Protein AF-X1EDE2-F1 (afdb_monomer)

Sequence (169 aa):
VAESIGWPIGSPFQLEMGFANLALGVLGIVAVSRRDGFREATVIAVAIIGLGATIVHIMDIIQTGNLAPGNTLQNISNLLKPTLLIGFLVASRRAEAKPDSEVRTPEFDQWRGPLGGAAGFATACIATAFGLGFWFGQPGLITLFGILLSFVILIIILLRSPSHRVRWS

Solvent-accessible surface area (backbone atoms only — not comparable to full-atom values): 9121 Å² total; per-residue (Å²): 109,43,68,51,42,74,43,73,78,89,44,70,64,62,55,54,51,50,51,53,50,48,52,52,50,54,40,50,54,55,29,67,81,45,84,86,54,49,42,57,53,38,43,49,53,47,34,52,54,17,51,51,50,36,51,53,36,50,50,43,32,73,76,70,63,53,70,46,61,42,36,49,58,44,36,54,56,28,52,46,53,31,52,51,47,50,52,51,48,53,51,50,52,57,52,58,68,40,95,85,43,52,80,83,37,72,67,46,49,61,60,45,46,63,53,49,54,43,52,46,49,31,51,51,43,28,52,50,23,36,54,51,6,56,76,73,74,39,39,68,65,38,23,49,51,23,46,53,54,32,50,53,51,44,50,53,51,59,75,68,46,78,66,90,70,72,77,88,126

Mean predicted aligned error: 7.08 Å

pLDDT: mean 85.12, std 12.53, range [46.5, 98.31]

Structure (mmCIF, N/CA/C/O backbone):
data_AF-X1EDE2-F1
#
_entry.id   AF-X1EDE2-F1
#
loop_
_atom_site.group_PDB
_atom_site.id
_atom_site.type_symbol
_atom_site.label_atom_id
_atom_site.label_alt_id
_atom_site.label_comp_id
_atom_site.label_asym_id
_atom_site.label_entity_id
_atom_site.label_seq_id
_atom_site.pdbx_PDB_ins_code
_atom_site.Cartn_x
_atom_site.Cartn_y
_atom_site.Cartn_z
_atom_site.occupancy
_atom_site.B_iso_or_equiv
_atom_site.auth_seq_id
_atom_site.auth_comp_id
_atom_site.auth_asym_id
_atom_site.auth_atom_id
_atom_site.pdbx_PDB_model_num
ATOM 1 N N . VAL A 1 1 ? -7.389 -1.595 17.519 1.00 54.66 1 VAL A N 1
ATOM 2 C CA . VAL A 1 1 ? -8.038 -0.977 16.336 1.00 54.66 1 VAL A CA 1
ATOM 3 C C . VAL A 1 1 ? -9.528 -0.726 16.574 1.00 54.66 1 VAL A C 1
ATOM 5 O O . VAL A 1 1 ? -9.890 0.433 16.499 1.00 54.66 1 VAL A O 1
ATOM 8 N N . ALA A 1 2 ? -10.377 -1.709 16.931 1.00 51.62 2 ALA A N 1
ATOM 9 C CA . ALA A 1 2 ? -11.804 -1.454 17.249 1.00 51.62 2 ALA A CA 1
ATOM 10 C C . ALA A 1 2 ? -12.032 -0.423 18.370 1.00 51.62 2 ALA A C 1
ATOM 12 O O . ALA A 1 2 ? -12.726 0.561 18.149 1.00 51.62 2 ALA A O 1
ATOM 13 N N . GLU A 1 3 ? -11.390 -0.587 19.530 1.00 51.66 3 GLU A N 1
ATOM 14 C CA . GLU A 1 3 ? -11.496 0.392 20.629 1.00 51.66 3 GLU A CA 1
ATOM 15 C C . GLU A 1 3 ? -11.021 1.785 20.222 1.00 51.66 3 GLU A C 1
ATOM 17 O O . GLU A 1 3 ? -11.665 2.780 20.531 1.00 51.66 3 GLU A O 1
ATOM 22 N N . SER A 1 4 ? -9.920 1.866 19.469 1.00 52.84 4 SER A N 1
ATOM 23 C CA . SER A 1 4 ? -9.398 3.153 19.015 1.00 52.84 4 SER A CA 1
ATOM 24 C C . SER A 1 4 ? -10.346 3.865 18.044 1.00 52.84 4 SER A C 1
ATOM 26 O O . SER A 1 4 ? -10.273 5.086 17.965 1.00 52.84 4 SER A O 1
ATOM 28 N N . ILE A 1 5 ? -11.223 3.135 17.333 1.00 48.94 5 ILE A N 1
ATOM 29 C CA . ILE A 1 5 ? -12.244 3.685 16.419 1.00 48.94 5 ILE A CA 1
ATOM 30 C C . ILE A 1 5 ? -13.659 3.754 17.040 1.00 48.94 5 ILE A C 1
ATOM 32 O O . ILE A 1 5 ? -14.582 4.191 16.361 1.00 48.94 5 ILE A O 1
ATOM 36 N N . GLY A 1 6 ? -13.854 3.342 18.302 1.00 53.12 6 GLY A N 1
ATOM 37 C CA . GLY A 1 6 ? -15.151 3.393 19.000 1.00 53.12 6 GLY A CA 1
ATOM 38 C C . GLY A 1 6 ? -16.144 2.264 18.673 1.00 53.12 6 GLY A C 1
ATOM 39 O O . GLY A 1 6 ? -17.318 2.377 19.011 1.00 53.12 6 GLY A O 1
ATOM 40 N N . TRP A 1 7 ? -15.702 1.179 18.027 1.00 59.06 7 TRP A N 1
ATOM 41 C CA . TRP A 1 7 ? -16.559 0.039 17.663 1.00 59.06 7 TRP A CA 1
ATOM 42 C C . TRP A 1 7 ? -16.452 -1.117 18.673 1.00 59.06 7 TRP A C 1
ATOM 44 O O . TRP A 1 7 ? -15.387 -1.296 19.272 1.00 59.06 7 TRP A O 1
ATOM 54 N N . PRO A 1 8 ? -17.500 -1.956 18.833 1.00 57.19 8 PRO A N 1
ATOM 55 C CA . PRO A 1 8 ? -17.446 -3.135 19.694 1.00 57.19 8 PRO A CA 1
ATOM 56 C C . PRO A 1 8 ? -16.299 -4.079 19.308 1.00 57.19 8 PRO A C 1
ATOM 58 O O . PRO A 1 8 ? -16.107 -4.410 18.131 1.00 57.19 8 PRO A O 1
ATOM 61 N N . ILE A 1 9 ? -15.545 -4.528 20.313 1.00 58.69 9 ILE A N 1
ATOM 62 C CA . ILE A 1 9 ? -14.461 -5.503 20.150 1.00 58.69 9 ILE A CA 1
ATOM 63 C C . ILE A 1 9 ? -15.052 -6.842 19.697 1.00 58.69 9 ILE A C 1
ATOM 65 O O . ILE A 1 9 ? -16.056 -7.295 20.241 1.00 58.69 9 ILE A O 1
ATOM 69 N N . GLY A 1 10 ? -14.413 -7.486 18.718 1.00 57.44 10 GLY A N 1
ATOM 70 C CA . GLY A 1 10 ? -14.798 -8.827 18.270 1.00 57.44 10 GLY A CA 1
ATOM 71 C C . GLY A 1 10 ? -15.934 -8.856 17.247 1.00 57.44 10 GLY A C 1
ATOM 72 O O . GLY A 1 10 ? -16.492 -9.922 16.998 1.00 57.44 10 GLY A O 1
ATOM 73 N N . SER A 1 11 ? -16.281 -7.720 16.632 1.00 62.97 11 SER A N 1
ATOM 74 C CA . SER A 1 11 ? -17.252 -7.721 15.534 1.00 62.97 11 SER A CA 1
ATOM 75 C C . SER A 1 11 ? -16.667 -8.367 14.262 1.00 62.97 11 SER A C 1
ATOM 77 O O . SER A 1 11 ? -15.486 -8.159 13.955 1.00 62.97 11 SER A O 1
ATOM 79 N N . PRO A 1 12 ? -17.479 -9.099 13.471 1.00 68.69 12 PRO A N 1
ATOM 80 C CA . PRO A 1 12 ? -17.061 -9.661 12.180 1.00 68.69 12 PRO A CA 1
ATOM 81 C C . PRO A 1 12 ? -16.445 -8.629 11.223 1.00 68.69 12 PRO A C 1
ATOM 83 O O . PRO A 1 12 ? -15.538 -8.953 10.460 1.00 68.69 12 PRO A O 1
ATOM 86 N N . PHE A 1 13 ? -16.852 -7.363 11.342 1.00 72.81 13 PHE A N 1
ATOM 87 C CA . PHE A 1 13 ? -16.309 -6.242 10.579 1.00 72.81 13 PHE A CA 1
ATOM 88 C C . PHE A 1 13 ? -14.783 -6.097 10.709 1.00 72.81 13 PHE A C 1
ATOM 90 O O . PHE A 1 13 ? -14.094 -5.794 9.735 1.00 72.81 13 PHE A O 1
ATOM 97 N N . GLN A 1 14 ? -14.209 -6.357 11.891 1.00 72.69 14 GLN A N 1
ATOM 98 C CA . GLN A 1 14 ? -12.754 -6.281 12.063 1.00 72.69 14 GLN A CA 1
ATOM 99 C C . GLN A 1 14 ? -12.019 -7.334 11.233 1.00 72.69 14 GLN A C 1
ATOM 101 O O . GLN A 1 14 ? -10.936 -7.068 10.707 1.00 72.69 14 GLN A O 1
ATOM 106 N N . LEU A 1 15 ? -12.607 -8.526 11.128 1.00 75.00 15 LEU A N 1
ATOM 107 C CA . LEU A 1 15 ? -12.059 -9.620 10.343 1.00 75.00 15 LEU A CA 1
ATOM 108 C C . LEU A 1 15 ? -12.185 -9.324 8.843 1.00 75.00 15 LEU A C 1
ATOM 110 O O . LEU A 1 15 ? -11.210 -9.491 8.111 1.00 75.00 15 LEU A O 1
ATOM 114 N N . GLU A 1 16 ? -13.330 -8.801 8.400 1.00 82.25 16 GLU A N 1
ATOM 115 C CA . GLU A 1 16 ? -13.539 -8.341 7.019 1.00 82.25 16 GLU A CA 1
ATOM 116 C C . GLU A 1 16 ? -12.520 -7.269 6.617 1.00 82.25 16 GLU A C 1
ATOM 118 O O . GLU A 1 16 ? -11.869 -7.385 5.577 1.00 82.25 16 GLU A O 1
ATOM 123 N N . MET A 1 17 ? -12.291 -6.273 7.478 1.00 84.81 17 MET A N 1
ATOM 124 C CA . MET A 1 17 ? -11.264 -5.255 7.247 1.00 84.81 17 MET A CA 1
ATOM 125 C C . MET A 1 17 ? -9.847 -5.837 7.262 1.00 84.81 17 MET A C 1
ATOM 127 O O . MET A 1 17 ? -8.978 -5.365 6.523 1.00 84.81 17 MET A O 1
ATOM 131 N N . GLY A 1 18 ? -9.593 -6.871 8.067 1.00 82.75 18 GLY A N 1
ATOM 132 C CA . GLY A 1 18 ? -8.348 -7.638 8.027 1.00 82.75 18 GLY A CA 1
ATOM 133 C C . GLY A 1 18 ? -8.110 -8.264 6.651 1.00 82.75 18 GLY A C 1
ATOM 134 O O . GLY A 1 18 ? -7.048 -8.064 6.058 1.00 82.75 18 GLY A O 1
ATOM 135 N N . PHE A 1 19 ? -9.118 -8.942 6.097 1.00 83.44 19 PHE A N 1
ATOM 136 C CA . PHE A 1 19 ? -9.048 -9.528 4.756 1.00 83.44 19 PHE A CA 1
ATOM 137 C C . PHE A 1 19 ? -8.950 -8.478 3.647 1.00 83.44 19 PHE A C 1
ATOM 139 O O . PHE A 1 19 ? -8.169 -8.660 2.713 1.00 83.44 19 PHE A O 1
ATOM 146 N N . ALA A 1 20 ? -9.664 -7.356 3.761 1.00 90.31 20 ALA A N 1
ATOM 147 C CA . ALA A 1 20 ? -9.558 -6.251 2.811 1.00 90.31 20 ALA A CA 1
ATOM 148 C C . ALA A 1 20 ? -8.124 -5.696 2.758 1.00 90.31 20 ALA A C 1
ATOM 150 O O . ALA A 1 20 ? -7.553 -5.529 1.679 1.00 90.31 20 ALA A O 1
ATOM 151 N N . ASN A 1 21 ? -7.500 -5.483 3.920 1.00 89.31 21 ASN A N 1
ATOM 152 C CA . ASN A 1 21 ? -6.109 -5.034 3.993 1.00 89.31 21 ASN A CA 1
ATOM 153 C C . ASN A 1 21 ? -5.123 -6.089 3.466 1.00 89.31 21 ASN A C 1
ATOM 155 O O . ASN A 1 21 ? -4.162 -5.726 2.786 1.00 89.31 21 ASN A O 1
ATOM 159 N N . LEU A 1 22 ? -5.363 -7.381 3.724 1.00 86.31 22 LEU A N 1
ATOM 160 C CA . LEU A 1 22 ? -4.560 -8.467 3.155 1.00 86.31 22 LEU A CA 1
ATOM 161 C C . LEU A 1 22 ? -4.629 -8.467 1.622 1.00 86.31 22 LEU A C 1
ATOM 163 O O . LEU A 1 22 ? -3.591 -8.527 0.965 1.00 86.31 22 LEU A O 1
ATOM 167 N N . ALA A 1 23 ? -5.830 -8.339 1.053 1.00 91.56 23 ALA A N 1
ATOM 168 C CA . ALA A 1 23 ? -6.024 -8.260 -0.391 1.00 91.56 23 ALA A CA 1
ATOM 169 C C . ALA A 1 23 ? -5.269 -7.066 -0.994 1.00 91.56 23 ALA A C 1
ATOM 171 O O . ALA A 1 23 ? -4.515 -7.238 -1.952 1.00 91.56 23 ALA A O 1
ATOM 172 N N . LEU A 1 24 ? -5.386 -5.875 -0.393 1.00 93.50 24 LEU A N 1
ATOM 173 C CA . LEU A 1 24 ? -4.626 -4.693 -0.815 1.00 93.50 24 LEU A CA 1
ATOM 174 C C . LEU A 1 24 ? -3.106 -4.912 -0.740 1.00 93.50 24 LEU A C 1
ATOM 176 O O . LEU A 1 24 ? -2.384 -4.491 -1.644 1.00 93.50 24 LEU A O 1
ATOM 180 N N . GLY A 1 25 ? -2.617 -5.598 0.296 1.00 88.31 25 GLY A N 1
ATOM 181 C CA . GLY A 1 25 ? -1.203 -5.955 0.434 1.00 88.31 25 GLY A CA 1
ATOM 182 C C . GLY A 1 25 ? -0.712 -6.874 -0.688 1.00 88.31 25 GLY A C 1
ATOM 183 O O . GLY A 1 25 ? 0.324 -6.608 -1.299 1.00 88.31 25 GLY A O 1
ATOM 184 N N . VAL A 1 26 ? -1.486 -7.913 -1.018 1.00 88.69 26 VAL A N 1
ATOM 185 C CA . VAL A 1 26 ? -1.182 -8.832 -2.129 1.00 88.69 26 VAL A CA 1
ATOM 186 C C . VAL A 1 26 ? -1.180 -8.090 -3.469 1.00 88.69 26 VAL A C 1
ATOM 188 O O . VAL A 1 26 ? -0.238 -8.242 -4.250 1.00 88.69 26 VAL A O 1
ATOM 191 N N . LEU A 1 27 ? -2.174 -7.230 -3.720 1.00 93.50 27 LEU A N 1
ATOM 192 C CA . LEU A 1 27 ? -2.206 -6.369 -4.907 1.00 93.50 27 LEU A CA 1
ATOM 193 C C . LEU A 1 27 ? -0.975 -5.452 -4.976 1.00 93.50 27 LEU A C 1
ATOM 195 O O . LEU A 1 27 ? -0.397 -5.269 -6.047 1.00 93.50 27 LEU A O 1
ATOM 199 N N . GLY A 1 28 ? -0.536 -4.898 -3.845 1.00 90.25 28 GLY A N 1
ATOM 200 C CA . GLY A 1 28 ? 0.684 -4.098 -3.756 1.00 90.25 28 GLY A CA 1
ATOM 201 C C . GLY A 1 28 ? 1.931 -4.879 -4.177 1.00 90.25 28 GLY A C 1
ATOM 202 O O . GLY A 1 28 ? 2.684 -4.410 -5.030 1.00 90.25 28 GLY A O 1
ATOM 203 N N . ILE A 1 29 ? 2.115 -6.091 -3.643 1.00 86.75 29 ILE A N 1
ATOM 204 C CA . ILE A 1 29 ? 3.255 -6.965 -3.971 1.00 86.75 29 ILE A CA 1
ATOM 205 C C . ILE A 1 29 ? 3.282 -7.292 -5.469 1.00 86.75 29 ILE A C 1
ATOM 207 O O . ILE A 1 29 ? 4.316 -7.144 -6.120 1.00 86.75 29 ILE A O 1
ATOM 211 N N . VAL A 1 30 ? 2.142 -7.681 -6.044 1.00 88.12 30 VAL A N 1
ATOM 212 C CA . VAL A 1 30 ? 2.056 -8.028 -7.472 1.00 88.12 30 VAL A CA 1
ATOM 213 C C . VAL A 1 30 ? 2.270 -6.794 -8.368 1.00 88.12 30 VAL A C 1
ATOM 215 O O . VAL A 1 30 ? 2.887 -6.886 -9.431 1.00 88.12 30 VAL A O 1
ATOM 218 N N . ALA A 1 31 ? 1.840 -5.606 -7.932 1.00 91.19 31 ALA A N 1
ATOM 219 C CA . ALA A 1 31 ? 2.018 -4.356 -8.675 1.00 91.19 31 ALA A CA 1
ATOM 220 C C . ALA A 1 31 ? 3.485 -3.894 -8.797 1.00 91.19 31 ALA A C 1
ATOM 222 O O . ALA A 1 31 ? 3.806 -3.082 -9.676 1.00 91.19 31 ALA A O 1
ATOM 223 N N . VAL A 1 32 ? 4.397 -4.406 -7.960 1.00 85.31 32 VAL A N 1
ATOM 224 C CA . VAL A 1 32 ? 5.834 -4.091 -8.048 1.00 85.31 32 VAL A CA 1
ATOM 225 C C . VAL A 1 32 ? 6.407 -4.544 -9.394 1.00 85.31 32 VAL A C 1
ATOM 227 O O . VAL A 1 32 ? 7.112 -3.774 -10.060 1.00 85.31 32 VAL A O 1
ATOM 230 N N . SER A 1 33 ? 6.068 -5.761 -9.827 1.00 80.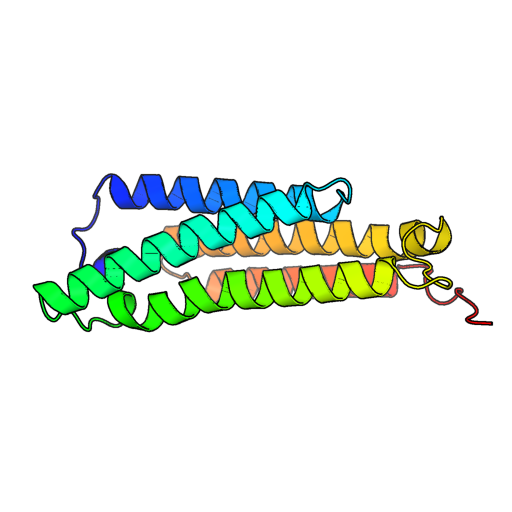69 33 SER A N 1
ATOM 231 C CA . SER A 1 33 ? 6.615 -6.382 -11.038 1.00 80.69 33 SER A CA 1
ATOM 232 C C . SER A 1 33 ? 5.799 -6.100 -12.300 1.00 80.69 33 SER A C 1
ATOM 234 O O . SER A 1 33 ? 6.362 -6.123 -13.392 1.00 80.69 33 SER A O 1
ATOM 236 N N . ARG A 1 34 ? 4.508 -5.772 -12.175 1.00 86.19 34 ARG A N 1
ATOM 237 C CA . ARG A 1 34 ? 3.614 -5.541 -13.322 1.00 86.19 34 ARG A CA 1
ATOM 238 C C . ARG A 1 34 ? 3.597 -4.085 -13.810 1.00 86.19 34 ARG A C 1
ATOM 240 O O . ARG A 1 34 ? 3.779 -3.144 -13.035 1.00 86.19 34 ARG A O 1
ATOM 247 N N . ARG A 1 35 ? 3.398 -3.894 -15.120 1.00 84.69 35 ARG A N 1
ATOM 248 C CA . ARG A 1 35 ? 3.317 -2.579 -15.814 1.00 84.69 35 ARG A CA 1
ATOM 249 C C . ARG A 1 35 ? 2.164 -2.485 -16.820 1.00 84.69 35 ARG A C 1
ATOM 251 O O . ARG A 1 35 ? 2.006 -1.476 -17.502 1.00 84.69 35 ARG A O 1
ATOM 258 N N . ASP A 1 36 ? 1.347 -3.521 -16.881 1.00 88.06 36 ASP A N 1
ATOM 259 C CA . ASP A 1 36 ? 0.314 -3.794 -17.880 1.00 88.06 36 ASP A CA 1
ATOM 260 C C . ASP A 1 36 ? -1.084 -3.303 -17.470 1.00 88.06 36 ASP A C 1
ATOM 262 O O . ASP A 1 36 ? -2.090 -3.850 -17.903 1.00 88.06 36 ASP A O 1
ATOM 266 N N . GLY A 1 37 ? -1.161 -2.293 -16.602 1.00 92.44 37 GLY A N 1
ATOM 267 C CA . GLY A 1 37 ? -2.428 -1.816 -16.035 1.00 92.44 37 GLY A CA 1
ATOM 268 C C . GLY A 1 37 ? -2.704 -2.327 -14.618 1.00 92.44 37 GLY A C 1
ATOM 269 O O . GLY A 1 37 ? -3.585 -1.818 -13.930 1.00 92.44 37 GLY A O 1
ATOM 270 N N . PHE A 1 38 ? -1.945 -3.313 -14.127 1.00 95.38 38 PHE A N 1
ATOM 271 C CA . PHE A 1 38 ? -2.180 -3.857 -12.786 1.00 95.38 38 PHE A CA 1
ATOM 272 C C . PHE A 1 38 ? -1.936 -2.828 -11.671 1.00 95.38 38 PHE A C 1
ATOM 274 O O . PHE A 1 38 ? -2.618 -2.835 -10.651 1.00 95.38 38 PHE A O 1
ATOM 281 N N . ARG A 1 39 ? -0.990 -1.903 -11.870 1.00 95.06 39 ARG A N 1
ATOM 282 C CA . ARG A 1 39 ? -0.719 -0.815 -10.919 1.00 95.06 39 ARG A CA 1
ATOM 283 C C . ARG A 1 39 ? -1.921 0.105 -10.774 1.00 95.06 39 ARG A C 1
ATOM 285 O O . ARG A 1 39 ? -2.288 0.432 -9.654 1.00 95.06 39 ARG A O 1
ATOM 292 N N . GLU A 1 40 ? -2.547 0.473 -11.885 1.00 97.25 40 GLU A N 1
ATOM 293 C CA . GLU A 1 40 ? -3.785 1.248 -11.915 1.00 97.25 40 GLU A CA 1
ATOM 294 C C . GLU A 1 40 ? -4.874 0.537 -11.120 1.00 97.25 40 GLU A C 1
ATOM 296 O O . GLU A 1 40 ? -5.466 1.144 -10.234 1.00 97.25 40 GLU A O 1
ATOM 301 N N . ALA A 1 41 ? -5.091 -0.756 -11.385 1.00 97.81 41 ALA A N 1
ATOM 302 C CA . ALA A 1 41 ? -6.086 -1.552 -10.671 1.00 97.81 41 ALA A CA 1
ATOM 303 C C . ALA A 1 41 ? -5.823 -1.572 -9.155 1.00 97.81 41 ALA A C 1
ATOM 305 O O . ALA A 1 41 ? -6.745 -1.361 -8.367 1.00 97.81 41 ALA A O 1
ATOM 306 N N . THR A 1 42 ? -4.563 -1.737 -8.737 1.00 96.94 42 THR A N 1
ATOM 307 C CA . THR A 1 42 ? -4.168 -1.656 -7.324 1.00 96.94 42 THR A CA 1
ATOM 308 C C . THR A 1 42 ? -4.454 -0.275 -6.730 1.00 96.94 42 THR A C 1
ATOM 310 O O . THR A 1 42 ? -5.023 -0.187 -5.642 1.00 96.94 42 THR A O 1
ATOM 313 N N . VAL A 1 43 ? -4.106 0.812 -7.427 1.00 98.00 43 VAL A N 1
ATOM 314 C CA . VAL A 1 43 ? -4.377 2.182 -6.956 1.00 98.00 43 VAL A CA 1
ATOM 315 C C . VAL A 1 43 ? -5.880 2.446 -6.851 1.00 98.00 43 VAL A C 1
ATOM 317 O O . VAL A 1 43 ? -6.322 3.019 -5.856 1.00 98.00 43 VAL A O 1
ATOM 320 N N . ILE A 1 44 ? -6.671 1.980 -7.820 1.00 98.31 44 ILE A N 1
ATOM 321 C CA . ILE A 1 44 ? -8.136 2.072 -7.804 1.00 98.31 44 ILE A CA 1
ATOM 322 C C . ILE A 1 44 ? -8.704 1.329 -6.592 1.00 98.31 44 ILE A C 1
ATOM 324 O O . ILE A 1 44 ? -9.514 1.897 -5.865 1.00 98.31 44 ILE A O 1
ATOM 328 N N . ALA A 1 45 ? -8.249 0.102 -6.323 1.00 97.81 45 ALA A N 1
ATOM 329 C CA . ALA A 1 45 ? -8.704 -0.668 -5.167 1.00 97.81 45 ALA A CA 1
ATOM 330 C C . ALA A 1 45 ? -8.410 0.056 -3.841 1.00 97.81 45 ALA A C 1
ATOM 332 O O . ALA A 1 45 ? -9.295 0.177 -2.991 1.00 97.81 45 ALA A O 1
ATOM 333 N N . VAL A 1 46 ? -7.194 0.599 -3.681 1.00 96.94 46 VAL A N 1
ATOM 334 C CA . VAL A 1 46 ? -6.822 1.387 -2.492 1.00 96.94 46 VAL A CA 1
ATOM 335 C C . VAL A 1 46 ? -7.676 2.652 -2.374 1.00 96.94 46 VAL A C 1
ATOM 337 O O . VAL A 1 46 ? -8.101 2.995 -1.271 1.00 96.94 46 VAL A O 1
ATOM 340 N N . ALA A 1 47 ? -7.951 3.335 -3.487 1.00 97.81 47 ALA A N 1
ATOM 341 C CA . ALA A 1 47 ? -8.776 4.539 -3.503 1.00 97.81 47 ALA A CA 1
ATOM 342 C C . ALA A 1 47 ? -10.232 4.254 -3.126 1.00 97.81 47 ALA A C 1
ATOM 344 O O . ALA A 1 47 ? -10.776 4.964 -2.287 1.00 97.81 47 ALA A O 1
ATOM 345 N N . ILE A 1 48 ? -10.841 3.205 -3.684 1.00 97.81 48 ILE A N 1
ATOM 346 C CA . ILE A 1 48 ? -12.225 2.823 -3.376 1.00 97.81 48 ILE A CA 1
ATOM 347 C C . ILE A 1 48 ? -12.367 2.482 -1.891 1.00 97.81 48 ILE A C 1
ATOM 349 O O . ILE A 1 48 ? -13.246 3.026 -1.225 1.00 97.81 48 ILE A O 1
ATOM 353 N N . ILE A 1 49 ? -11.481 1.636 -1.353 1.00 95.06 49 ILE A N 1
ATOM 354 C CA . ILE A 1 49 ? -11.535 1.242 0.062 1.00 95.06 49 ILE A CA 1
ATOM 355 C C . ILE A 1 49 ? -11.268 2.444 0.977 1.00 95.06 49 ILE A C 1
ATOM 357 O O . ILE A 1 49 ? -11.992 2.642 1.951 1.00 95.06 49 ILE A O 1
ATOM 361 N N . GLY A 1 50 ? -10.266 3.270 0.661 1.00 94.94 50 GLY A N 1
ATOM 362 C CA . GLY A 1 50 ? -9.930 4.456 1.451 1.00 94.94 50 GLY A CA 1
ATOM 363 C C . GLY A 1 50 ? -11.055 5.493 1.467 1.00 9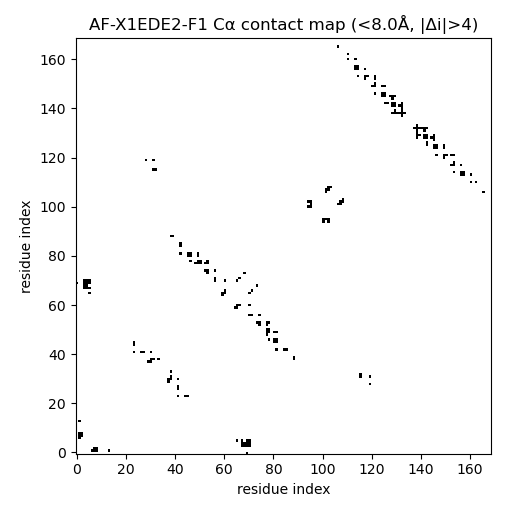4.94 50 GLY A C 1
ATOM 364 O O . GLY A 1 50 ? -11.484 5.919 2.536 1.00 94.94 50 GLY A O 1
ATOM 365 N N . LEU A 1 51 ? -11.578 5.869 0.297 1.00 96.75 51 LEU A N 1
ATOM 366 C CA . LEU A 1 51 ? -12.679 6.830 0.192 1.00 96.75 51 LEU A CA 1
ATOM 367 C C . LEU A 1 51 ? -13.957 6.299 0.844 1.00 96.75 51 LEU A C 1
ATOM 369 O O . LEU A 1 51 ? -14.597 7.035 1.591 1.00 96.75 51 LEU A O 1
ATOM 373 N N . GLY A 1 52 ? -14.296 5.027 0.617 1.00 94.75 52 GLY A N 1
ATOM 374 C CA . GLY A 1 52 ? -15.447 4.382 1.247 1.00 94.75 52 GLY A CA 1
ATOM 375 C C . GLY A 1 52 ? -15.360 4.410 2.773 1.00 94.75 52 GLY A C 1
ATOM 376 O O . GLY A 1 52 ? -16.307 4.836 3.429 1.00 94.75 52 GLY A O 1
ATOM 377 N N . ALA A 1 53 ? -14.202 4.054 3.339 1.00 92.62 53 ALA A N 1
ATOM 378 C CA . ALA A 1 53 ? -13.977 4.137 4.780 1.00 92.62 53 ALA A CA 1
ATOM 379 C C . ALA A 1 53 ? -14.115 5.578 5.295 1.00 92.62 53 ALA A C 1
ATOM 381 O O . ALA A 1 53 ? -14.810 5.808 6.280 1.00 92.62 53 ALA A O 1
ATOM 382 N N . THR A 1 54 ? -13.520 6.561 4.610 1.00 95.12 54 THR A N 1
ATOM 383 C CA . THR A 1 54 ? -13.659 7.978 4.984 1.00 95.12 54 THR A CA 1
ATOM 384 C C . THR A 1 54 ? -15.115 8.441 4.985 1.00 95.12 54 THR A C 1
ATOM 386 O O . THR A 1 54 ? -15.522 9.143 5.906 1.00 95.12 54 THR A O 1
ATOM 389 N N . ILE A 1 55 ? -15.916 8.040 3.993 1.00 95.62 55 ILE A N 1
ATOM 390 C CA . ILE A 1 55 ? -17.349 8.366 3.949 1.00 95.62 55 ILE A CA 1
ATOM 391 C C . ILE A 1 55 ? -18.061 7.793 5.178 1.00 95.62 55 ILE A C 1
ATOM 393 O O . ILE A 1 55 ? -18.791 8.526 5.840 1.00 95.62 55 ILE A O 1
ATOM 397 N N . VAL A 1 56 ? -17.807 6.526 5.522 1.00 92.31 56 VAL A N 1
ATOM 398 C CA . VAL A 1 56 ? -18.397 5.881 6.707 1.00 92.31 56 VAL A CA 1
ATOM 399 C C . VAL A 1 56 ? -18.030 6.628 7.992 1.00 92.31 56 VAL A C 1
ATOM 401 O O . VAL A 1 56 ? -18.913 6.932 8.791 1.00 92.31 56 VAL A O 1
ATOM 404 N N . HIS A 1 57 ? -16.758 6.987 8.173 1.00 92.06 57 HIS A N 1
ATOM 405 C CA . HIS A 1 57 ? -16.313 7.752 9.340 1.00 92.06 57 HIS A CA 1
ATOM 406 C C . HIS A 1 57 ? -16.945 9.153 9.397 1.00 92.06 57 HIS A C 1
ATOM 408 O O . HIS A 1 57 ? -17.368 9.595 10.460 1.00 92.06 57 HIS A O 1
ATOM 414 N N . ILE A 1 58 ? -17.054 9.860 8.265 1.00 94.50 58 ILE A N 1
ATOM 415 C CA . ILE A 1 58 ? -17.714 11.175 8.208 1.00 94.50 58 ILE A CA 1
ATOM 416 C C . ILE A 1 58 ? -19.201 11.056 8.553 1.00 94.50 58 ILE A C 1
ATOM 418 O O . ILE A 1 58 ? -19.715 11.879 9.308 1.00 94.50 58 ILE A O 1
ATOM 422 N N . MET A 1 59 ? -19.891 10.041 8.027 1.00 94.88 59 MET A N 1
ATOM 423 C CA . MET A 1 59 ? -21.294 9.786 8.356 1.00 94.88 59 MET A CA 1
ATOM 424 C C . MET A 1 59 ? -21.478 9.539 9.853 1.00 94.88 59 MET A C 1
ATOM 426 O O . MET A 1 59 ? -22.367 10.144 10.447 1.00 94.88 59 MET A O 1
ATOM 430 N N . ASP A 1 60 ? -20.618 8.722 10.467 1.00 93.06 60 ASP A N 1
ATOM 431 C CA . ASP A 1 60 ? -20.645 8.489 11.913 1.00 93.06 60 ASP A CA 1
ATOM 432 C C . ASP A 1 60 ? -20.397 9.787 12.695 1.00 93.06 60 ASP A C 1
ATOM 434 O O . ASP A 1 60 ? -21.187 10.137 13.565 1.00 93.06 60 ASP A O 1
ATOM 438 N N . ILE A 1 61 ? -19.385 10.580 12.324 1.00 94.00 61 ILE A N 1
ATOM 439 C CA . ILE A 1 61 ? -19.121 11.888 12.951 1.00 94.00 61 ILE A CA 1
ATOM 440 C C . ILE A 1 61 ? -20.355 12.800 12.887 1.00 94.00 61 ILE A C 1
ATOM 442 O O . ILE A 1 61 ? -20.694 13.432 13.886 1.00 94.00 61 ILE A O 1
ATOM 446 N N . ILE A 1 62 ? -21.035 12.869 11.740 1.00 96.81 62 ILE A N 1
ATOM 447 C CA . ILE A 1 62 ? -22.230 13.709 11.564 1.00 96.81 62 ILE A CA 1
ATOM 448 C C . ILE A 1 62 ? -23.401 13.199 12.416 1.00 96.81 62 ILE A C 1
ATOM 450 O O . ILE A 1 62 ? -24.138 14.003 12.982 1.00 96.81 62 ILE A O 1
ATOM 454 N N . GLN A 1 63 ? 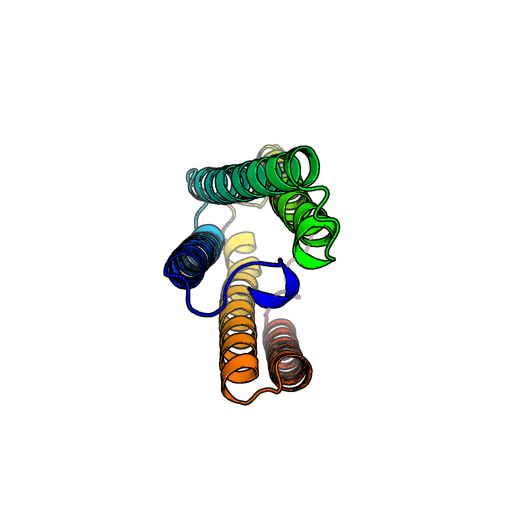-23.593 11.881 12.492 1.00 96.12 63 GLN A N 1
ATOM 455 C CA . GLN A 1 63 ? -24.750 11.272 13.153 1.00 96.12 63 GLN A CA 1
ATOM 456 C C . GLN A 1 63 ? -24.601 11.185 14.673 1.00 96.12 63 GLN A C 1
ATOM 458 O O . GLN A 1 63 ? -25.583 11.352 15.393 1.00 96.12 63 GLN A O 1
ATOM 463 N N . THR A 1 64 ? -23.394 10.900 15.161 1.00 93.44 64 THR A N 1
ATOM 464 C CA . THR A 1 64 ? -23.144 10.553 16.567 1.00 93.44 64 THR A CA 1
ATOM 465 C C . THR A 1 64 ? -22.212 11.535 17.272 1.00 93.44 64 THR A C 1
ATOM 467 O O . THR A 1 64 ? -22.108 11.507 18.497 1.00 93.44 64 THR A O 1
ATOM 470 N N . GLY A 1 65 ? -21.526 12.413 16.530 1.00 92.69 65 GLY A N 1
ATOM 471 C CA . GLY A 1 65 ? -20.502 13.297 17.088 1.00 92.69 65 GLY A CA 1
ATOM 472 C C . GLY A 1 65 ? -19.239 12.557 17.542 1.00 92.69 65 GLY A C 1
ATOM 473 O O . GLY A 1 65 ? -18.452 13.111 18.310 1.00 92.69 65 GLY A O 1
ATOM 474 N N . ASN A 1 66 ? -19.031 11.309 17.105 1.00 89.56 66 ASN A N 1
ATOM 475 C CA . ASN A 1 66 ? -17.896 10.487 17.514 1.00 89.56 66 ASN A CA 1
ATOM 476 C C . ASN A 1 66 ? -16.566 11.032 16.964 1.00 89.56 66 ASN A C 1
ATOM 478 O O . ASN A 1 66 ? -16.114 10.668 15.883 1.00 89.56 66 ASN A O 1
ATOM 482 N N . LEU A 1 67 ? -15.893 11.887 17.729 1.00 92.44 67 LEU A N 1
ATOM 483 C CA . LEU A 1 67 ? -14.588 12.448 17.365 1.00 92.44 67 LEU A CA 1
ATOM 484 C C . LEU A 1 67 ? -13.401 11.640 17.914 1.00 92.44 67 LEU A C 1
ATOM 486 O O . LEU A 1 67 ? -12.283 12.160 17.974 1.00 92.44 67 LEU A O 1
ATOM 490 N N . ALA A 1 68 ? -13.608 10.377 18.307 1.00 88.81 68 ALA A N 1
ATOM 491 C CA . ALA A 1 68 ? -12.531 9.525 18.803 1.00 88.81 68 ALA A CA 1
ATOM 492 C C . ALA A 1 68 ? -11.351 9.481 17.805 1.00 88.81 68 ALA A C 1
ATOM 494 O O . ALA A 1 68 ? -11.577 9.486 16.590 1.00 88.81 68 ALA A O 1
ATOM 495 N N . PRO A 1 69 ? -10.088 9.409 18.272 1.00 84.38 69 PRO A N 1
ATOM 496 C CA . PRO A 1 69 ? -8.917 9.484 17.397 1.00 84.38 69 PRO A CA 1
ATOM 497 C C . PRO A 1 69 ? -8.927 8.495 16.228 1.00 84.38 69 PRO A C 1
ATOM 499 O O . PRO A 1 69 ? -8.525 8.848 15.125 1.00 84.38 69 PRO A O 1
ATOM 502 N N . GLY A 1 70 ? -9.409 7.269 16.415 1.00 79.75 70 GLY A N 1
ATOM 503 C CA . GLY A 1 70 ? -9.499 6.303 15.323 1.00 79.75 70 GLY A CA 1
ATOM 504 C C . GLY A 1 70 ? -10.691 6.513 14.383 1.00 79.75 70 GLY A C 1
ATOM 505 O O . GLY A 1 70 ? -10.702 5.926 13.309 1.00 79.75 70 GLY A O 1
ATOM 506 N N . ASN A 1 71 ? -11.657 7.365 14.727 1.00 84.00 71 ASN A N 1
ATOM 507 C CA . ASN A 1 71 ? -12.686 7.819 13.790 1.00 84.00 71 ASN A CA 1
ATOM 508 C C . ASN A 1 71 ? -12.214 9.038 12.978 1.00 84.00 71 ASN A C 1
ATOM 510 O O . ASN A 1 71 ? -12.604 9.224 11.830 1.00 84.00 71 ASN A O 1
ATOM 514 N N . THR A 1 72 ? -11.337 9.865 13.559 1.00 87.44 72 THR A N 1
ATOM 515 C CA . THR A 1 72 ? -10.889 11.135 12.967 1.00 87.44 72 THR A CA 1
ATOM 516 C C . THR A 1 72 ? -9.534 11.024 12.267 1.00 87.44 72 THR A C 1
ATOM 518 O O . THR A 1 72 ? -9.442 11.255 11.062 1.00 87.44 72 THR A O 1
ATOM 521 N N . LEU A 1 73 ? -8.475 10.617 12.972 1.00 88.12 73 LEU A N 1
ATOM 522 C CA . LEU A 1 73 ? -7.117 10.500 12.416 1.00 88.12 73 LEU A CA 1
ATOM 523 C C . LEU A 1 73 ? -7.016 9.403 11.350 1.00 88.12 73 LEU A C 1
ATOM 525 O O . LEU A 1 73 ? -6.201 9.501 10.429 1.00 88.12 73 LEU A O 1
ATOM 529 N N . GLN A 1 74 ? -7.865 8.376 11.429 1.00 86.06 74 GLN A N 1
ATOM 530 C CA . GLN A 1 74 ? -7.924 7.322 10.417 1.00 86.06 74 GLN A CA 1
ATOM 531 C C . GLN A 1 74 ? -8.292 7.878 9.033 1.00 86.06 74 GLN A C 1
ATOM 533 O O . GLN A 1 74 ? -7.733 7.421 8.035 1.00 86.06 74 GLN A O 1
ATOM 538 N N . ASN A 1 75 ? -9.123 8.925 8.960 1.00 91.44 75 ASN A N 1
ATOM 539 C CA . ASN A 1 75 ? -9.483 9.577 7.695 1.00 91.44 75 ASN A CA 1
ATOM 540 C C . ASN A 1 75 ? -8.272 10.185 6.987 1.00 91.44 75 ASN A C 1
ATOM 542 O O . ASN A 1 75 ? -8.172 10.104 5.763 1.00 91.44 75 ASN A O 1
ATOM 546 N N . ILE A 1 76 ? -7.304 10.717 7.742 1.00 92.88 76 ILE A N 1
ATOM 547 C CA . ILE A 1 76 ? -6.049 11.220 7.170 1.00 92.88 76 ILE A CA 1
ATOM 548 C C . ILE A 1 76 ? -5.332 10.078 6.450 1.00 92.88 76 ILE A C 1
ATOM 550 O O . ILE A 1 76 ? -4.955 10.218 5.292 1.00 92.88 76 ILE A O 1
ATOM 554 N N . SER A 1 77 ? -5.199 8.918 7.096 1.00 88.06 77 SER A N 1
ATOM 555 C CA . SER A 1 77 ? -4.555 7.748 6.488 1.00 88.06 77 SER A CA 1
ATOM 556 C C . SER A 1 77 ? -5.333 7.204 5.285 1.00 88.06 77 SER A C 1
ATOM 558 O O . SER A 1 77 ? -4.723 6.816 4.287 1.00 88.06 77 SER A O 1
ATOM 560 N N . ASN A 1 78 ? -6.666 7.189 5.365 1.00 93.38 78 ASN A N 1
ATOM 561 C CA . ASN A 1 78 ? -7.554 6.712 4.306 1.00 93.38 78 ASN A CA 1
ATOM 562 C C . ASN A 1 78 ? -7.461 7.563 3.031 1.00 93.38 78 ASN A C 1
ATOM 564 O O . ASN A 1 78 ? -7.568 7.020 1.934 1.00 93.38 78 ASN A O 1
ATOM 568 N N . LEU A 1 79 ? -7.223 8.873 3.163 1.00 95.50 79 LEU A N 1
ATOM 569 C CA . LEU A 1 79 ? -7.077 9.798 2.034 1.00 95.50 79 LEU A CA 1
ATOM 570 C C . LEU A 1 79 ? -5.625 9.955 1.570 1.00 95.50 79 LEU A C 1
ATOM 572 O O . LEU A 1 79 ? -5.361 10.071 0.371 1.00 95.50 79 LEU A O 1
ATOM 576 N N . LEU A 1 80 ? -4.667 9.930 2.498 1.00 95.75 80 LEU A N 1
ATOM 577 C CA . LEU A 1 80 ? -3.253 10.124 2.189 1.00 95.75 80 LEU A CA 1
ATOM 578 C C . LEU A 1 80 ? -2.714 8.993 1.308 1.00 95.75 80 LEU A C 1
ATOM 580 O O . LEU A 1 80 ? -2.045 9.264 0.314 1.00 95.75 80 LEU A O 1
ATOM 584 N N . LYS A 1 81 ? -3.037 7.732 1.630 1.00 93.44 81 LYS A N 1
ATOM 585 C CA . LYS A 1 81 ? -2.575 6.560 0.866 1.00 93.44 81 LYS A CA 1
ATOM 586 C C . LYS A 1 81 ? -2.943 6.638 -0.622 1.00 93.44 81 LYS A C 1
ATOM 588 O O . LYS A 1 81 ? -2.023 6.603 -1.440 1.00 93.44 81 LYS A O 1
ATOM 593 N N . PRO A 1 82 ? -4.226 6.763 -1.016 1.00 96.06 82 PRO A N 1
ATOM 594 C CA . PRO A 1 82 ? -4.569 6.852 -2.429 1.00 96.06 82 PRO A CA 1
ATOM 595 C C . PRO A 1 82 ? -4.033 8.128 -3.076 1.00 96.06 82 PRO A C 1
ATOM 597 O O . PRO A 1 82 ? -3.573 8.058 -4.208 1.00 96.06 82 PRO A O 1
ATOM 600 N N . THR A 1 83 ? -3.990 9.262 -2.368 1.00 97.69 83 THR A N 1
ATOM 601 C CA . THR A 1 83 ? -3.415 10.506 -2.913 1.00 97.69 83 THR A CA 1
ATOM 602 C C . THR A 1 83 ? -1.946 10.325 -3.298 1.00 97.69 83 THR A C 1
ATOM 604 O O . THR A 1 83 ? -1.551 10.656 -4.417 1.00 97.69 83 THR A O 1
ATOM 607 N N . LEU A 1 84 ? -1.141 9.744 -2.403 1.00 97.31 84 LEU A N 1
ATOM 608 C CA . LEU A 1 84 ? 0.266 9.453 -2.676 1.00 97.31 84 LEU A CA 1
ATOM 609 C C . LEU A 1 84 ? 0.418 8.445 -3.815 1.00 97.31 84 LEU A C 1
ATOM 611 O O . LEU A 1 84 ? 1.218 8.664 -4.720 1.00 97.31 84 LEU A O 1
ATOM 615 N N . LEU A 1 85 ? -0.366 7.364 -3.806 1.00 96.44 85 LEU A N 1
ATOM 616 C CA . LEU A 1 85 ? -0.296 6.344 -4.851 1.00 96.44 85 LEU A CA 1
ATOM 617 C C . LEU A 1 85 ? -0.696 6.880 -6.229 1.00 96.44 85 LEU A C 1
ATOM 619 O O . LEU A 1 85 ? -0.031 6.559 -7.209 1.00 96.44 85 LEU A O 1
ATOM 623 N N . ILE A 1 86 ? -1.727 7.723 -6.311 1.00 97.94 86 ILE A N 1
ATOM 624 C CA . ILE A 1 86 ? -2.113 8.414 -7.548 1.00 97.94 86 ILE A CA 1
ATOM 625 C C . ILE A 1 86 ? -0.976 9.332 -7.999 1.00 97.94 86 ILE A C 1
ATOM 627 O O . ILE A 1 86 ? -0.578 9.278 -9.161 1.00 97.94 86 ILE A O 1
ATOM 631 N N . GLY A 1 87 ? -0.407 10.128 -7.089 1.00 97.94 87 GLY A N 1
ATOM 632 C CA . GLY A 1 87 ? 0.728 11.002 -7.391 1.00 97.94 87 GLY A CA 1
ATOM 633 C C . GLY A 1 87 ? 1.930 10.232 -7.944 1.00 97.94 87 GLY A C 1
ATOM 634 O O . GLY A 1 87 ? 2.467 10.592 -8.994 1.00 97.94 87 GLY A O 1
ATOM 635 N N . PHE A 1 88 ? 2.312 9.128 -7.297 1.00 95.69 88 PHE A N 1
ATOM 636 C CA . PHE A 1 88 ? 3.398 8.259 -7.757 1.00 95.69 88 PHE A CA 1
ATOM 637 C C . PHE A 1 88 ? 3.079 7.562 -9.076 1.00 95.69 88 PHE A C 1
ATOM 639 O O . PHE A 1 88 ? 3.960 7.450 -9.926 1.00 95.69 88 PHE A O 1
ATOM 646 N N . LEU A 1 89 ? 1.835 7.129 -9.283 1.00 96.12 89 LEU A N 1
ATOM 647 C CA . LEU A 1 89 ? 1.415 6.520 -10.539 1.00 96.12 89 LEU A CA 1
ATOM 648 C C . LEU A 1 89 ? 1.500 7.528 -11.689 1.00 96.12 89 LEU A C 1
ATOM 650 O O . LEU A 1 89 ? 2.089 7.223 -12.723 1.00 96.12 89 LEU A O 1
ATOM 654 N N . VAL A 1 90 ? 0.997 8.749 -11.492 1.00 97.12 90 VAL A N 1
ATOM 655 C CA . VAL A 1 90 ? 1.098 9.836 -12.478 1.00 97.12 90 VAL A CA 1
ATOM 656 C C . VAL A 1 90 ? 2.560 10.168 -12.770 1.00 97.12 90 VAL A C 1
ATOM 658 O O . VAL A 1 90 ? 2.935 10.293 -13.935 1.00 97.12 90 VAL A O 1
ATOM 661 N N . ALA A 1 91 ? 3.404 10.271 -11.741 1.00 95.19 91 ALA A N 1
ATOM 662 C CA . ALA A 1 91 ? 4.834 10.513 -11.918 1.00 95.19 91 ALA A CA 1
ATOM 663 C C . ALA A 1 91 ? 5.516 9.378 -12.706 1.00 95.19 91 ALA A C 1
ATOM 665 O O . ALA A 1 91 ? 6.248 9.657 -13.656 1.00 95.19 91 ALA A O 1
ATOM 666 N N . SER A 1 92 ? 5.216 8.115 -12.377 1.00 92.19 92 SER A N 1
ATOM 667 C CA . SER A 1 92 ? 5.710 6.930 -13.097 1.00 92.19 92 SER A CA 1
ATOM 668 C C . SER A 1 92 ? 5.303 6.974 -14.566 1.00 92.19 92 SER A C 1
ATOM 670 O O . SER A 1 92 ? 6.145 6.807 -15.441 1.00 92.19 92 SER A O 1
ATOM 672 N N . ARG A 1 93 ? 4.031 7.270 -14.859 1.00 92.81 93 ARG A N 1
ATOM 673 C CA . ARG A 1 93 ? 3.518 7.344 -16.234 1.00 92.81 93 ARG A CA 1
ATOM 674 C C . ARG A 1 93 ? 4.150 8.479 -17.032 1.00 92.81 93 ARG A C 1
ATOM 676 O O . ARG A 1 93 ? 4.484 8.289 -18.195 1.00 92.81 93 ARG A O 1
ATOM 683 N N . ARG A 1 94 ? 4.375 9.638 -16.408 1.00 93.62 94 ARG A N 1
ATOM 684 C CA . ARG A 1 94 ? 5.088 10.755 -17.048 1.00 93.62 94 ARG A CA 1
ATOM 685 C C . ARG A 1 94 ? 6.543 10.408 -17.356 1.00 93.62 94 ARG A C 1
ATOM 687 O O . ARG A 1 94 ? 7.022 10.787 -18.416 1.00 93.62 94 ARG A O 1
ATOM 694 N N . ALA A 1 95 ? 7.232 9.701 -16.461 1.00 91.00 95 ALA A N 1
ATOM 695 C CA . ALA A 1 95 ? 8.604 9.248 -16.692 1.00 91.00 95 ALA A CA 1
ATOM 696 C C . ALA A 1 95 ? 8.687 8.165 -17.785 1.00 91.00 95 ALA A C 1
ATOM 698 O O . ALA A 1 95 ? 9.609 8.176 -18.596 1.00 91.00 95 ALA A O 1
ATOM 699 N N . GLU A 1 96 ? 7.705 7.265 -17.839 1.00 90.62 96 GLU A N 1
ATOM 700 C CA . GLU A 1 96 ? 7.577 6.229 -18.873 1.00 90.62 96 GLU A CA 1
ATOM 701 C C . GLU A 1 96 ? 7.260 6.799 -20.263 1.00 90.62 96 GLU A C 1
ATOM 703 O O . GLU A 1 96 ? 7.652 6.213 -21.265 1.00 90.62 96 GLU A O 1
ATOM 708 N N . ALA A 1 97 ? 6.542 7.923 -20.337 1.00 91.19 97 ALA A N 1
ATOM 709 C CA . ALA A 1 97 ? 6.110 8.521 -21.600 1.00 91.19 97 ALA A CA 1
ATOM 710 C C . ALA A 1 97 ? 7.189 9.363 -22.301 1.00 91.19 97 ALA A C 1
ATOM 712 O O . ALA A 1 97 ? 6.974 9.796 -23.435 1.00 91.19 97 ALA A O 1
ATOM 713 N N . LYS A 1 98 ? 8.319 9.650 -21.642 1.00 93.38 98 LYS A N 1
ATOM 714 C CA . LYS A 1 98 ? 9.376 10.458 -22.255 1.00 93.38 98 LYS A CA 1
ATOM 715 C C . LYS A 1 98 ? 10.051 9.703 -23.414 1.00 93.38 98 LYS A C 1
ATOM 717 O O . LYS A 1 98 ? 10.257 8.496 -23.292 1.00 93.38 98 LYS A O 1
ATOM 722 N N . PRO A 1 99 ? 10.444 10.386 -24.507 1.00 90.50 99 PRO A N 1
ATOM 723 C CA . PRO A 1 99 ? 11.119 9.740 -25.637 1.00 90.50 99 PRO A CA 1
ATOM 724 C C . PRO A 1 99 ? 12.447 9.063 -25.269 1.00 90.50 99 PRO A C 1
ATOM 726 O O . PRO A 1 99 ? 12.817 8.073 -25.889 1.00 90.50 99 PRO A O 1
ATOM 729 N N . ASP A 1 100 ? 13.143 9.586 -24.260 1.00 91.19 100 ASP A N 1
ATOM 730 C CA . ASP A 1 100 ? 14.417 9.100 -23.720 1.00 91.19 100 ASP A CA 1
ATOM 731 C C . ASP A 1 100 ? 14.240 8.143 -22.524 1.00 91.19 100 ASP A C 1
ATOM 733 O O . ASP A 1 100 ? 15.175 7.905 -21.765 1.00 91.19 100 ASP A O 1
ATOM 737 N N . SER A 1 101 ? 13.033 7.607 -22.308 1.00 89.75 101 SER A N 1
ATOM 738 C CA . SER A 1 101 ? 12.747 6.772 -21.142 1.00 89.75 101 SER A CA 1
ATOM 739 C C . SER A 1 101 ? 13.505 5.443 -21.167 1.00 89.75 101 SER A C 1
ATOM 741 O O . SER A 1 101 ? 13.298 4.603 -22.043 1.00 89.75 101 SER A O 1
ATOM 743 N N . GLU A 1 102 ? 14.290 5.192 -20.121 1.00 87.69 102 GLU A N 1
ATOM 744 C CA . GLU A 1 102 ? 14.976 3.913 -19.912 1.00 87.69 102 GLU A CA 1
ATOM 745 C C . GLU A 1 102 ? 14.072 2.835 -19.288 1.00 87.69 102 GLU A C 1
ATOM 747 O O . GLU A 1 102 ? 14.482 1.694 -19.130 1.00 87.69 102 GLU A O 1
ATOM 752 N N . VAL A 1 103 ? 12.814 3.137 -18.937 1.00 84.69 103 VAL A N 1
ATOM 753 C CA . VAL A 1 103 ? 11.977 2.262 -18.082 1.00 84.69 103 VAL A CA 1
ATOM 754 C C . VAL A 1 103 ? 11.703 0.865 -18.679 1.00 84.69 103 VAL A C 1
ATOM 756 O O . VAL A 1 103 ? 11.283 -0.044 -17.961 1.00 84.69 103 VAL A O 1
ATOM 759 N N . ARG A 1 104 ? 11.926 0.679 -19.985 1.00 81.75 104 ARG A N 1
ATOM 760 C CA . ARG A 1 104 ? 11.752 -0.600 -20.699 1.00 81.75 104 ARG A CA 1
ATOM 761 C C . ARG A 1 104 ? 13.059 -1.185 -21.241 1.00 81.75 104 ARG A C 1
ATOM 763 O O . ARG A 1 104 ? 13.005 -2.102 -22.059 1.00 81.75 104 ARG A O 1
ATOM 770 N N . THR A 1 105 ? 14.209 -0.655 -20.835 1.00 87.75 105 THR A N 1
ATOM 771 C CA . THR A 1 105 ? 15.502 -1.195 -21.256 1.00 87.75 105 THR A CA 1
ATOM 772 C C . THR A 1 105 ? 15.925 -2.359 -20.350 1.00 87.75 105 THR A C 1
ATOM 774 O O . THR A 1 105 ? 15.590 -2.374 -19.158 1.00 87.75 105 THR A O 1
ATOM 777 N N . PRO A 1 106 ? 16.665 -3.353 -20.878 1.00 87.50 106 PRO A N 1
ATOM 778 C CA . PRO A 1 106 ? 17.217 -4.438 -20.068 1.00 87.50 106 PRO A CA 1
ATOM 779 C C . PRO A 1 106 ? 18.087 -3.940 -18.907 1.00 87.50 106 PRO A C 1
ATOM 781 O O . PRO A 1 106 ? 18.072 -4.531 -17.828 1.00 87.50 106 PRO A O 1
ATOM 784 N N . GLU A 1 107 ? 18.813 -2.839 -19.103 1.00 87.44 107 GLU A N 1
ATOM 785 C CA . GLU A 1 107 ? 19.677 -2.221 -18.096 1.00 87.44 107 GLU A CA 1
ATOM 786 C C . GLU A 1 107 ? 18.859 -1.704 -16.909 1.00 87.44 107 GLU A C 1
ATOM 788 O O . GLU A 1 107 ? 19.199 -1.966 -15.750 1.00 87.44 107 GLU A O 1
ATOM 793 N N . PHE A 1 108 ? 17.744 -1.023 -17.182 1.00 85.38 108 PHE A N 1
ATOM 794 C CA . PHE A 1 108 ? 16.838 -0.549 -16.142 1.00 85.38 108 PHE A CA 1
ATOM 795 C C . PHE A 1 108 ? 16.159 -1.708 -15.408 1.00 85.38 108 PHE A C 1
ATOM 797 O O . PHE A 1 108 ? 16.037 -1.684 -14.179 1.00 85.38 108 PHE A O 1
ATOM 804 N N . ASP A 1 109 ? 15.747 -2.749 -16.136 1.00 84.19 109 ASP A N 1
ATOM 805 C CA . ASP A 1 109 ? 15.172 -3.960 -15.549 1.00 84.19 109 ASP A CA 1
ATOM 806 C C . ASP A 1 109 ? 16.173 -4.687 -14.636 1.00 84.19 109 ASP A C 1
ATOM 808 O O . ASP A 1 109 ? 15.814 -5.097 -13.525 1.00 84.19 109 ASP A O 1
ATOM 812 N N . GLN A 1 110 ? 17.438 -4.773 -15.050 1.00 85.00 110 GLN A N 1
ATOM 813 C CA . GLN A 1 110 ? 18.522 -5.333 -14.246 1.00 85.00 110 GLN A CA 1
ATOM 814 C C . GLN A 1 110 ? 18.799 -4.487 -12.997 1.00 85.00 110 GLN A C 1
ATOM 816 O O . GLN A 1 110 ? 18.978 -5.037 -11.909 1.00 85.00 110 GLN A O 1
ATOM 821 N N . TRP A 1 111 ? 18.795 -3.159 -13.131 1.00 83.75 111 TRP A N 1
ATOM 822 C CA . TRP A 1 111 ? 18.996 -2.233 -12.017 1.00 83.75 111 TRP A CA 1
ATOM 823 C C . TRP A 1 111 ? 17.863 -2.306 -10.983 1.00 83.75 111 TRP A C 1
ATOM 825 O O . TRP A 1 111 ? 18.115 -2.387 -9.779 1.00 83.75 111 TRP A O 1
ATOM 835 N N . ARG A 1 112 ? 16.600 -2.315 -11.432 1.00 84.06 112 ARG A N 1
ATOM 836 C CA . ARG A 1 112 ? 15.434 -2.294 -10.531 1.00 84.06 112 ARG A CA 1
ATOM 837 C C . ARG A 1 112 ? 15.085 -3.658 -9.943 1.00 84.06 112 ARG A C 1
ATOM 839 O O . ARG A 1 112 ? 14.368 -3.708 -8.945 1.00 84.06 112 ARG A O 1
ATOM 846 N N . GLY A 1 113 ? 15.504 -4.754 -10.575 1.00 83.25 113 GLY A N 1
ATOM 847 C CA . GLY A 1 113 ? 15.159 -6.119 -10.165 1.00 83.25 113 GLY A CA 1
ATOM 848 C C . GLY A 1 113 ? 15.450 -6.391 -8.681 1.00 83.25 113 GLY A C 1
ATOM 849 O O . GLY A 1 113 ? 14.518 -6.723 -7.940 1.00 83.25 113 GLY A O 1
ATOM 850 N N . PRO A 1 114 ? 16.694 -6.167 -8.209 1.00 82.56 114 PRO A N 1
ATOM 851 C CA . PRO A 1 114 ? 17.055 -6.319 -6.800 1.00 82.56 114 PRO A CA 1
ATOM 852 C C . PRO A 1 114 ? 16.231 -5.423 -5.866 1.00 82.56 114 PRO A C 1
ATOM 854 O O . PRO A 1 114 ? 15.799 -5.875 -4.807 1.00 82.56 114 PRO A O 1
ATOM 857 N N . LEU A 1 115 ? 15.955 -4.178 -6.274 1.00 81.56 115 LEU A N 1
ATOM 858 C CA . LEU A 1 115 ? 15.160 -3.222 -5.493 1.00 81.56 115 LEU A CA 1
ATOM 859 C C . LEU A 1 115 ? 13.709 -3.685 -5.326 1.00 81.56 115 LEU A C 1
ATOM 861 O O . LEU A 1 115 ? 13.151 -3.587 -4.235 1.00 81.56 115 LEU A O 1
ATOM 865 N N . GLY A 1 116 ? 13.103 -4.218 -6.390 1.00 80.56 116 GLY A N 1
ATOM 866 C CA . GLY A 1 116 ? 11.742 -4.750 -6.352 1.00 80.56 116 GLY A CA 1
ATOM 867 C C . GLY A 1 116 ? 11.612 -5.947 -5.409 1.00 80.56 116 GLY A C 1
ATOM 868 O O . GLY A 1 116 ? 10.693 -5.985 -4.589 1.00 80.56 116 GLY A O 1
ATOM 869 N N . GLY A 1 117 ? 12.560 -6.888 -5.474 1.00 80.75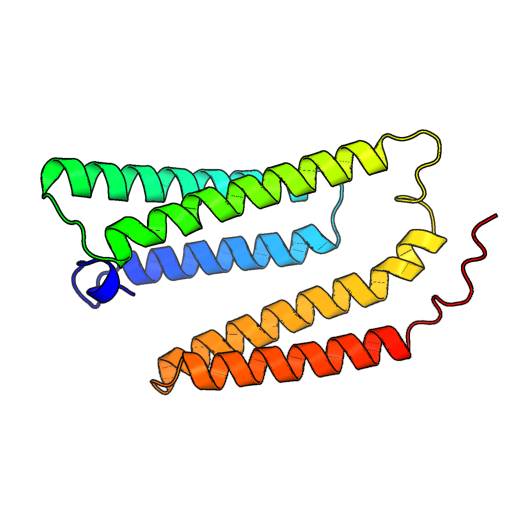 117 GLY A N 1
ATOM 870 C CA . GLY A 1 117 ? 12.614 -8.027 -4.552 1.00 80.75 117 GLY A CA 1
ATOM 871 C C . GLY A 1 117 ? 12.822 -7.594 -3.097 1.00 80.75 117 GLY A C 1
ATOM 872 O O . GLY A 1 117 ? 12.108 -8.056 -2.206 1.00 80.75 117 GLY A O 1
ATOM 873 N N . ALA A 1 118 ? 13.739 -6.649 -2.863 1.00 82.12 118 ALA A N 1
ATOM 874 C CA . ALA A 1 118 ? 14.013 -6.097 -1.538 1.00 82.12 118 ALA A CA 1
ATOM 875 C C . ALA A 1 118 ? 12.787 -5.399 -0.931 1.00 82.12 118 ALA A C 1
ATOM 877 O O . ALA A 1 118 ? 12.458 -5.627 0.231 1.00 82.12 118 ALA A O 1
ATOM 878 N N . ALA A 1 119 ? 12.080 -4.588 -1.722 1.00 80.88 119 ALA A N 1
ATOM 879 C CA . ALA A 1 119 ? 10.879 -3.884 -1.284 1.00 80.88 119 ALA A CA 1
ATOM 880 C C . ALA A 1 119 ? 9.735 -4.849 -0.929 1.00 80.88 119 ALA A C 1
ATOM 882 O O . ALA A 1 119 ? 9.066 -4.664 0.090 1.00 80.88 119 ALA A O 1
ATOM 883 N N . GLY A 1 120 ? 9.530 -5.899 -1.734 1.00 81.94 120 GLY A N 1
ATOM 884 C CA . GLY A 1 120 ? 8.539 -6.941 -1.446 1.00 81.94 120 GLY A CA 1
ATOM 885 C C . GLY A 1 120 ? 8.848 -7.686 -0.146 1.00 81.94 120 GLY A C 1
ATOM 886 O O . GLY A 1 120 ? 7.972 -7.831 0.707 1.00 81.94 120 GLY A O 1
ATOM 887 N N . PHE A 1 121 ? 10.109 -8.081 0.044 1.00 82.81 121 PHE A N 1
ATOM 888 C CA . PHE A 1 121 ? 10.564 -8.740 1.267 1.00 82.81 121 PHE A CA 1
ATOM 889 C C . PHE A 1 121 ? 10.412 -7.843 2.503 1.00 82.81 121 PHE A C 1
ATOM 891 O O . PHE A 1 121 ? 9.826 -8.263 3.497 1.00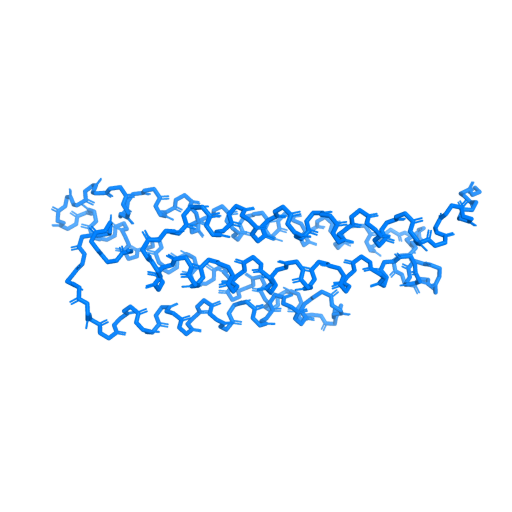 82.81 121 PHE A O 1
ATOM 898 N N . ALA A 1 122 ? 10.872 -6.590 2.426 1.00 85.56 122 ALA A N 1
ATOM 899 C CA . ALA A 1 122 ? 10.737 -5.617 3.509 1.00 85.56 122 ALA A CA 1
ATOM 900 C C . ALA A 1 122 ? 9.267 -5.412 3.905 1.00 85.56 122 ALA A C 1
ATOM 902 O O . ALA A 1 122 ? 8.930 -5.411 5.087 1.00 85.56 122 ALA A O 1
ATOM 903 N N . THR A 1 123 ? 8.378 -5.305 2.914 1.00 84.12 123 THR A N 1
ATOM 904 C CA . THR A 1 123 ? 6.933 -5.180 3.146 1.00 84.12 123 THR A CA 1
ATOM 905 C C . THR A 1 123 ? 6.386 -6.394 3.895 1.00 84.12 123 THR A C 1
ATOM 907 O O . THR A 1 123 ? 5.671 -6.225 4.882 1.00 84.12 123 THR A O 1
ATOM 910 N N . ALA A 1 124 ? 6.751 -7.609 3.473 1.00 84.38 124 ALA A N 1
ATOM 911 C CA . ALA A 1 124 ? 6.332 -8.837 4.143 1.00 84.38 124 ALA A CA 1
ATOM 912 C C . ALA A 1 124 ? 6.856 -8.905 5.587 1.00 84.38 124 ALA A C 1
ATOM 914 O O . ALA A 1 124 ? 6.074 -9.133 6.505 1.00 84.38 124 ALA A O 1
ATOM 915 N N . CYS A 1 125 ? 8.144 -8.626 5.812 1.00 88.75 125 CYS A N 1
ATOM 916 C CA . CYS A 1 125 ? 8.740 -8.630 7.149 1.00 88.75 125 CYS A CA 1
ATOM 917 C C . CYS A 1 125 ? 8.082 -7.626 8.093 1.00 88.75 125 CYS A C 1
ATOM 919 O O . CYS A 1 125 ? 7.741 -7.985 9.218 1.00 88.75 125 CYS A O 1
ATOM 921 N N . ILE A 1 126 ? 7.879 -6.385 7.645 1.00 90.12 126 ILE A N 1
ATOM 922 C CA . ILE A 1 126 ? 7.242 -5.345 8.460 1.00 90.12 126 ILE A CA 1
ATOM 923 C C . ILE A 1 126 ? 5.787 -5.724 8.761 1.00 90.12 126 ILE A C 1
ATOM 925 O O . ILE A 1 126 ? 5.358 -5.604 9.907 1.00 90.12 126 ILE A O 1
ATOM 929 N N . ALA A 1 127 ? 5.040 -6.232 7.776 1.00 84.81 127 ALA A N 1
ATOM 930 C CA . ALA A 1 127 ? 3.657 -6.664 7.973 1.00 84.81 127 ALA A CA 1
ATOM 931 C C . ALA A 1 127 ? 3.549 -7.844 8.955 1.00 84.81 127 ALA A C 1
ATOM 933 O O . ALA A 1 127 ? 2.705 -7.828 9.853 1.00 84.81 127 ALA A O 1
ATOM 934 N N . THR A 1 128 ? 4.431 -8.841 8.837 1.00 87.25 128 THR A N 1
ATOM 935 C CA . THR A 1 128 ? 4.501 -9.966 9.779 1.00 87.25 128 THR A CA 1
ATOM 936 C C . THR A 1 128 ? 4.880 -9.491 11.179 1.00 87.25 128 THR A C 1
ATOM 938 O O . THR A 1 128 ? 4.227 -9.875 12.146 1.00 87.25 128 THR A O 1
ATOM 941 N N . ALA A 1 129 ? 5.887 -8.624 11.300 1.00 90.19 129 ALA A N 1
ATOM 942 C CA . ALA A 1 129 ? 6.310 -8.064 12.579 1.00 90.19 129 ALA A CA 1
ATOM 943 C C . ALA A 1 129 ? 5.187 -7.261 13.249 1.00 90.19 129 ALA A C 1
ATOM 945 O O . ALA A 1 129 ? 4.968 -7.391 14.450 1.00 90.19 129 ALA A O 1
ATOM 946 N N . PHE A 1 130 ? 4.420 -6.499 12.472 1.00 86.12 130 PHE A N 1
ATOM 947 C CA . PHE A 1 130 ? 3.238 -5.798 12.958 1.00 86.12 130 PHE A CA 1
ATOM 948 C C . PHE A 1 130 ? 2.170 -6.768 13.477 1.00 86.12 130 PHE A C 1
ATOM 950 O O . PHE A 1 130 ? 1.687 -6.600 14.596 1.00 86.12 130 PHE A O 1
ATOM 957 N N . GLY A 1 131 ? 1.850 -7.822 12.717 1.00 81.88 131 GLY A N 1
ATOM 958 C CA . GLY A 1 131 ? 0.893 -8.853 13.135 1.00 81.88 131 GLY A CA 1
ATOM 959 C C . GLY A 1 131 ? 1.306 -9.572 14.425 1.00 81.88 131 GLY A C 1
ATOM 960 O O . GLY A 1 131 ? 0.512 -9.672 15.360 1.00 81.88 131 GLY A O 1
ATOM 961 N N . LEU A 1 132 ? 2.570 -10.000 14.517 1.00 85.31 132 LEU A N 1
ATOM 962 C CA . LEU A 1 132 ? 3.135 -10.595 15.736 1.00 85.31 132 LEU A CA 1
ATOM 963 C C . LEU A 1 132 ? 3.147 -9.599 16.899 1.00 85.31 132 LEU A C 1
ATOM 965 O O . LEU A 1 132 ? 2.858 -9.958 18.036 1.00 85.31 132 LEU A O 1
ATOM 969 N N . GLY A 1 133 ? 3.419 -8.333 16.604 1.00 86.69 133 GLY A N 1
ATOM 970 C CA . GLY A 1 133 ? 3.311 -7.220 17.529 1.00 86.69 133 GLY A CA 1
ATOM 971 C C . GLY A 1 133 ? 1.968 -7.169 18.253 1.00 86.69 133 GLY A C 1
ATOM 972 O O . GLY A 1 133 ? 1.936 -7.062 19.476 1.00 86.69 133 GLY A O 1
ATOM 973 N N . PHE A 1 134 ? 0.862 -7.306 17.522 1.00 81.94 134 PHE A N 1
ATOM 974 C CA . PHE A 1 134 ? -0.468 -7.395 18.129 1.00 81.94 134 PHE A CA 1
ATOM 975 C C . PHE A 1 134 ? -0.671 -8.681 18.925 1.00 81.94 134 PHE A C 1
ATOM 977 O O . PHE A 1 134 ? -1.215 -8.617 20.024 1.00 81.94 134 PHE A O 1
ATOM 984 N N . TRP A 1 135 ? -0.212 -9.820 18.402 1.00 82.88 135 TRP A N 1
ATOM 985 C CA . TRP A 1 135 ? -0.333 -11.113 19.082 1.00 82.88 135 TRP A CA 1
ATOM 986 C C . TRP A 1 135 ? 0.338 -11.115 20.462 1.00 82.88 135 TRP A C 1
ATOM 988 O O . TRP A 1 135 ? -0.225 -11.617 21.429 1.00 82.88 135 TRP A O 1
ATOM 998 N N . PHE A 1 136 ? 1.521 -10.508 20.569 1.00 87.62 136 PHE A N 1
ATOM 999 C CA . PHE A 1 136 ? 2.286 -10.434 21.816 1.00 87.62 136 PHE A CA 1
ATOM 1000 C C . PHE A 1 136 ? 2.016 -9.168 22.644 1.00 87.62 136 PHE A C 1
ATOM 1002 O O . PHE A 1 136 ? 2.692 -8.937 23.643 1.00 87.62 136 PHE A O 1
ATOM 1009 N N . GLY A 1 137 ? 1.065 -8.318 22.238 1.00 89.00 137 GLY A N 1
ATOM 1010 C CA . GLY A 1 137 ? 0.746 -7.075 22.950 1.00 89.00 137 GLY A CA 1
ATOM 1011 C C . GLY A 1 137 ? 1.849 -6.007 22.905 1.00 89.00 137 GLY A C 1
ATOM 1012 O O . GLY A 1 137 ? 1.834 -5.073 23.702 1.00 89.00 137 GLY A O 1
ATOM 1013 N N . GLN A 1 138 ? 2.803 -6.114 21.974 1.00 91.12 138 GLN A N 1
ATOM 1014 C CA . GLN A 1 138 ? 3.911 -5.170 21.786 1.00 91.12 138 GLN A CA 1
ATOM 1015 C C . GLN A 1 138 ? 4.028 -4.683 20.326 1.00 91.12 138 GLN A C 1
ATOM 1017 O O . GLN A 1 138 ? 5.085 -4.831 19.701 1.00 91.12 138 GLN A O 1
ATOM 1022 N N . PRO A 1 139 ? 2.973 -4.071 19.748 1.00 85.75 139 PRO A N 1
ATOM 1023 C CA . PRO A 1 139 ? 2.949 -3.705 18.333 1.00 85.75 139 PRO A CA 1
ATOM 1024 C C . PRO A 1 139 ? 4.070 -2.744 17.936 1.00 85.75 139 PRO A C 1
ATOM 1026 O O . PRO A 1 139 ? 4.699 -2.947 16.902 1.00 85.75 139 PRO A O 1
ATOM 1029 N N . GLY A 1 140 ? 4.376 -1.739 18.761 1.00 88.25 140 GLY A N 1
ATOM 1030 C CA . GLY A 1 140 ? 5.425 -0.761 18.454 1.00 88.25 140 GLY A CA 1
ATOM 1031 C C . GLY A 1 140 ? 6.828 -1.373 18.404 1.00 88.25 140 GLY A C 1
ATOM 1032 O O . GLY A 1 140 ? 7.539 -1.203 17.416 1.00 88.25 140 GLY A O 1
ATOM 1033 N N . LEU A 1 141 ? 7.209 -2.117 19.446 1.00 92.62 141 LEU A N 1
ATOM 1034 C CA . LEU A 1 141 ? 8.555 -2.683 19.583 1.00 92.62 141 LEU A CA 1
ATOM 1035 C C . LEU A 1 141 ? 8.848 -3.743 18.517 1.00 92.62 141 LEU A C 1
ATOM 1037 O O . LEU A 1 141 ? 9.885 -3.682 17.857 1.00 92.62 141 LEU A O 1
ATOM 1041 N N . ILE A 1 142 ? 7.923 -4.686 18.306 1.00 92.19 142 ILE A N 1
ATOM 1042 C CA . ILE A 1 142 ? 8.129 -5.771 17.338 1.00 92.19 142 ILE A CA 1
ATOM 1043 C C . ILE A 1 142 ? 8.122 -5.217 15.905 1.00 92.19 142 ILE A C 1
ATOM 1045 O O . ILE A 1 142 ? 8.982 -5.590 15.106 1.00 92.19 142 ILE A O 1
ATOM 1049 N N . THR A 1 143 ? 7.244 -4.256 15.586 1.00 91.44 143 THR A N 1
ATOM 1050 C CA . THR A 1 143 ? 7.259 -3.584 14.271 1.00 91.44 143 THR A CA 1
ATOM 1051 C C . THR A 1 143 ? 8.569 -2.838 14.037 1.00 91.44 143 THR A C 1
ATOM 1053 O O . THR A 1 143 ? 9.142 -2.948 12.953 1.00 91.44 143 THR A O 1
ATOM 1056 N N . LEU A 1 144 ? 9.078 -2.115 15.042 1.00 93.94 144 LEU A N 1
ATOM 1057 C CA . LEU A 1 144 ? 10.356 -1.408 14.940 1.00 93.94 144 LEU A CA 1
ATOM 1058 C C . LEU A 1 144 ? 11.501 -2.378 14.630 1.00 93.94 144 LEU A C 1
ATOM 1060 O O . LEU A 1 144 ? 12.300 -2.109 13.735 1.00 93.94 144 LEU A O 1
ATOM 1064 N N . PHE A 1 145 ? 11.545 -3.528 15.304 1.00 93.94 145 PHE A N 1
ATOM 1065 C CA . PHE A 1 145 ? 12.525 -4.570 14.999 1.00 93.94 145 PHE A CA 1
ATOM 1066 C C . PHE A 1 145 ? 12.409 -5.063 13.546 1.0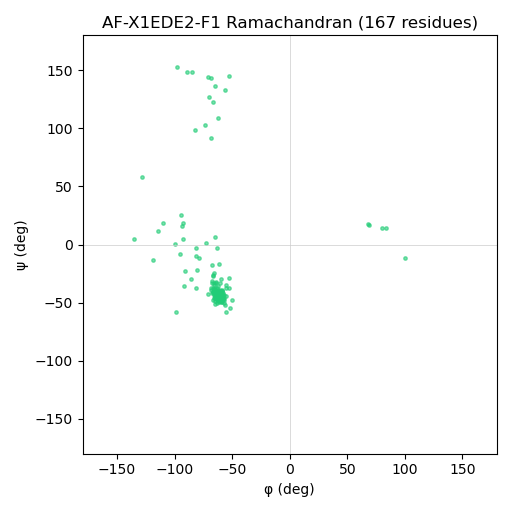0 93.94 145 PHE A C 1
ATOM 1068 O O . PHE A 1 145 ? 13.416 -5.147 12.842 1.00 93.94 145 PHE A O 1
ATOM 1075 N N . GLY A 1 146 ? 11.187 -5.311 13.062 1.00 92.06 146 GLY A N 1
ATOM 1076 C CA . GLY A 1 146 ? 10.937 -5.687 11.665 1.00 92.06 146 GLY A CA 1
ATOM 1077 C C . GLY A 1 146 ? 11.394 -4.628 10.652 1.00 92.06 146 GLY A C 1
ATOM 1078 O O . GLY A 1 146 ? 11.962 -4.975 9.613 1.00 92.06 146 GLY A O 1
ATOM 1079 N N . ILE A 1 147 ? 11.206 -3.341 10.964 1.00 93.06 147 ILE A N 1
ATOM 1080 C CA . ILE A 1 147 ? 11.689 -2.215 10.148 1.00 93.06 147 ILE A CA 1
ATOM 1081 C C . ILE A 1 147 ? 13.218 -2.197 10.107 1.00 93.06 147 ILE A C 1
ATOM 1083 O O . ILE A 1 147 ? 13.795 -2.120 9.024 1.00 93.06 147 ILE A O 1
ATOM 1087 N N . LEU A 1 148 ? 13.878 -2.303 11.264 1.00 93.88 148 LEU A N 1
ATOM 1088 C CA . LEU A 1 148 ? 15.340 -2.285 11.355 1.00 93.88 148 LEU A CA 1
ATOM 1089 C C . LEU A 1 148 ? 15.965 -3.459 10.592 1.00 93.88 148 LEU A C 1
ATOM 1091 O O . LEU A 1 148 ? 16.892 -3.257 9.809 1.00 93.88 148 LEU A O 1
ATOM 1095 N N . LEU A 1 149 ? 15.415 -4.666 10.750 1.00 90.81 149 LEU A N 1
ATOM 1096 C CA . LEU A 1 149 ? 15.850 -5.846 10.002 1.00 90.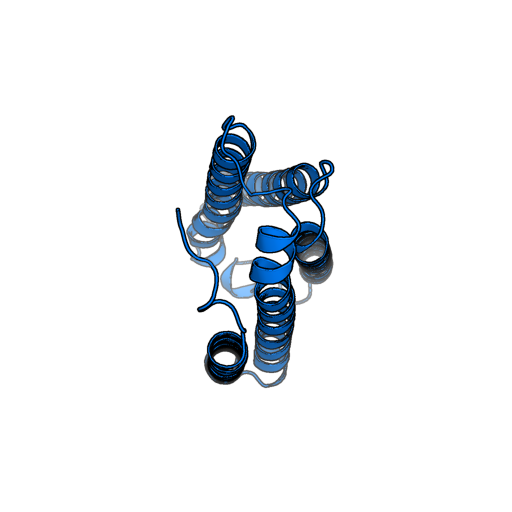81 149 LEU A CA 1
ATOM 1097 C C . LEU A 1 149 ? 15.693 -5.644 8.488 1.00 90.81 149 LEU A C 1
ATOM 1099 O O . LEU A 1 149 ? 16.615 -5.923 7.719 1.00 90.81 149 LEU A O 1
ATOM 1103 N N . SER A 1 150 ? 14.546 -5.111 8.062 1.00 88.81 150 SER A N 1
ATOM 1104 C CA . SER A 1 150 ? 14.278 -4.818 6.651 1.00 88.81 150 SER A CA 1
ATOM 1105 C C . SER A 1 150 ? 15.251 -3.780 6.089 1.00 88.81 150 SER A C 1
ATOM 1107 O O . SER A 1 150 ? 15.726 -3.930 4.965 1.00 88.81 150 SER A O 1
ATOM 1109 N N . PHE A 1 151 ? 15.598 -2.760 6.877 1.00 90.12 151 PHE A N 1
ATOM 1110 C CA . PHE A 1 151 ? 16.552 -1.722 6.493 1.00 90.12 151 PHE A CA 1
ATOM 1111 C C . PHE A 1 151 ? 17.969 -2.280 6.309 1.00 90.12 151 PHE A C 1
ATOM 1113 O O . PHE A 1 151 ? 18.620 -1.984 5.307 1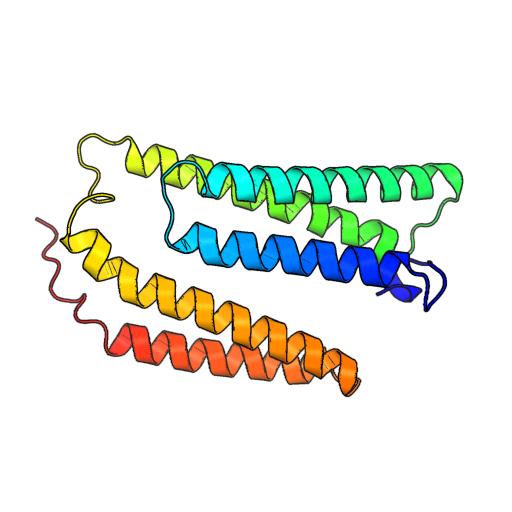.00 90.12 151 PHE A O 1
ATOM 1120 N N . VAL A 1 152 ? 18.423 -3.150 7.218 1.00 89.69 152 VAL A N 1
ATOM 1121 C CA . VAL A 1 152 ? 19.718 -3.843 7.098 1.00 89.69 152 VAL A CA 1
ATOM 1122 C C . VAL A 1 152 ? 19.775 -4.678 5.818 1.00 89.69 152 VAL A C 1
ATOM 1124 O O . VAL A 1 152 ? 20.752 -4.607 5.075 1.00 89.69 152 VAL A O 1
ATOM 1127 N N . ILE A 1 153 ? 18.716 -5.431 5.518 1.00 84.50 153 ILE A N 1
ATOM 1128 C CA . ILE A 1 153 ? 18.646 -6.263 4.309 1.00 84.50 153 ILE A CA 1
ATOM 1129 C C . ILE A 1 153 ? 18.636 -5.398 3.046 1.00 84.50 153 ILE A C 1
ATOM 1131 O O . ILE A 1 153 ? 19.350 -5.708 2.092 1.00 84.50 153 ILE A O 1
ATOM 1135 N N . LEU A 1 154 ? 17.897 -4.284 3.053 1.00 84.56 154 LEU A N 1
ATOM 1136 C CA . LEU A 1 154 ? 17.888 -3.328 1.948 1.00 84.56 154 LEU A CA 1
ATOM 1137 C C . LEU A 1 154 ? 19.296 -2.767 1.690 1.00 84.56 154 LEU A C 1
ATOM 1139 O O . LEU A 1 154 ? 19.746 -2.761 0.547 1.00 84.56 154 LEU A O 1
ATOM 1143 N N . ILE A 1 155 ? 20.017 -2.367 2.745 1.00 86.38 155 ILE A N 1
ATOM 1144 C CA . ILE A 1 155 ? 21.409 -1.899 2.650 1.00 86.38 155 ILE A CA 1
ATOM 1145 C C . ILE A 1 155 ? 22.307 -2.985 2.055 1.00 86.38 155 ILE A C 1
ATOM 1147 O O . ILE A 1 155 ? 23.069 -2.702 1.136 1.00 86.38 155 ILE A O 1
ATOM 1151 N N . ILE A 1 156 ? 22.212 -4.229 2.528 1.00 85.69 156 ILE A N 1
ATOM 1152 C CA . ILE A 1 156 ? 23.032 -5.334 2.009 1.00 85.69 156 ILE A CA 1
ATOM 1153 C C . ILE A 1 156 ? 22.764 -5.564 0.516 1.00 85.69 156 ILE A C 1
ATOM 1155 O O . ILE A 1 156 ? 23.710 -5.766 -0.246 1.00 85.69 156 ILE A O 1
ATOM 1159 N N . ILE A 1 157 ? 21.499 -5.517 0.085 1.00 81.25 157 ILE A N 1
ATOM 1160 C CA . ILE A 1 157 ? 21.125 -5.672 -1.328 1.00 81.25 157 ILE A CA 1
ATOM 1161 C C . ILE A 1 157 ? 21.688 -4.520 -2.162 1.00 81.25 157 ILE A C 1
ATOM 1163 O O . ILE A 1 157 ? 22.270 -4.766 -3.216 1.00 81.25 157 ILE A O 1
ATOM 1167 N N . LEU A 1 158 ? 21.573 -3.282 -1.678 1.00 77.38 158 LEU A N 1
ATOM 1168 C CA . LEU A 1 158 ? 22.125 -2.103 -2.347 1.00 77.38 158 LEU A CA 1
ATOM 1169 C C . LEU A 1 158 ? 23.650 -2.183 -2.480 1.00 77.38 158 LEU A C 1
ATOM 1171 O O . LEU A 1 158 ? 24.173 -1.965 -3.568 1.00 77.38 158 LEU A O 1
ATOM 1175 N N . LEU A 1 159 ? 24.355 -2.565 -1.411 1.00 83.12 159 LEU A N 1
ATOM 1176 C CA . LEU A 1 159 ? 25.816 -2.703 -1.398 1.00 83.12 159 LEU A CA 1
ATOM 1177 C C . LEU A 1 159 ? 26.326 -3.838 -2.298 1.00 83.12 159 LEU A C 1
ATOM 1179 O O . LEU A 1 159 ? 27.467 -3.796 -2.752 1.00 83.12 159 LEU A O 1
ATOM 1183 N N . ARG A 1 160 ? 25.506 -4.866 -2.543 1.00 78.75 160 ARG A N 1
ATOM 1184 C CA . ARG A 1 160 ? 25.842 -6.000 -3.421 1.00 78.75 160 ARG A CA 1
ATOM 1185 C C . ARG A 1 160 ? 25.333 -5.829 -4.852 1.00 78.75 160 ARG A C 1
ATOM 1187 O O . ARG A 1 160 ? 25.681 -6.641 -5.708 1.00 78.75 160 ARG A O 1
ATOM 1194 N N . SER A 1 161 ? 24.518 -4.809 -5.118 1.00 69.12 161 SER A N 1
ATOM 1195 C CA . SER A 1 161 ? 23.991 -4.546 -6.452 1.00 69.12 161 SER A CA 1
ATOM 1196 C C . SER A 1 161 ? 25.119 -4.044 -7.367 1.00 69.12 161 SER A C 1
ATOM 1198 O O . SER A 1 161 ? 25.776 -3.055 -7.036 1.00 69.12 161 SER A O 1
ATOM 1200 N N . PRO A 1 162 ? 25.353 -4.654 -8.545 1.00 62.06 162 PRO A N 1
ATOM 1201 C CA . PRO A 1 162 ? 26.398 -4.232 -9.489 1.00 62.06 162 PRO A CA 1
ATOM 1202 C C . PRO A 1 162 ? 26.200 -2.833 -10.111 1.00 62.06 162 PRO A C 1
ATOM 1204 O O . PRO A 1 162 ? 26.950 -2.449 -11.009 1.00 62.06 162 PRO A O 1
ATOM 1207 N N . SER A 1 163 ? 25.202 -2.065 -9.664 1.00 57.81 163 SER A N 1
ATOM 1208 C CA . SER A 1 163 ? 24.675 -0.846 -10.290 1.00 57.81 163 SER A CA 1
ATOM 1209 C C . SER A 1 163 ? 25.647 0.335 -10.411 1.00 57.81 163 SER A C 1
ATOM 1211 O O . SER A 1 163 ? 25.306 1.331 -11.038 1.00 57.81 163 SER A O 1
ATOM 1213 N N . HIS A 1 164 ? 26.875 0.238 -9.899 1.00 50.25 164 HIS A N 1
ATOM 1214 C CA . HIS A 1 164 ? 27.913 1.258 -10.103 1.00 50.25 164 HIS A CA 1
ATOM 1215 C C . HIS A 1 164 ? 28.510 1.282 -11.527 1.00 50.25 164 HIS A C 1
ATOM 1217 O O . HIS A 1 164 ? 29.403 2.080 -11.799 1.00 50.25 164 HIS A O 1
ATOM 1223 N N . ARG A 1 165 ? 28.040 0.426 -12.447 1.00 51.25 165 ARG A N 1
ATOM 1224 C CA . ARG A 1 165 ? 28.484 0.388 -13.853 1.00 51.25 165 ARG A CA 1
ATOM 1225 C C . ARG A 1 165 ? 27.452 0.869 -14.878 1.00 51.25 165 ARG A C 1
ATOM 1227 O O . ARG A 1 165 ? 27.627 0.607 -16.061 1.00 51.25 165 ARG A O 1
ATOM 1234 N N . VAL A 1 166 ? 26.425 1.612 -14.469 1.00 53.31 166 VAL A N 1
ATOM 1235 C CA . VAL A 1 166 ? 25.618 2.379 -15.431 1.00 53.31 166 VAL A CA 1
ATOM 1236 C C . VAL A 1 166 ? 26.363 3.683 -15.712 1.00 53.31 166 VAL A C 1
ATOM 1238 O O . VAL A 1 166 ? 26.364 4.605 -14.897 1.00 53.31 166 VAL A O 1
ATOM 1241 N N . ARG A 1 167 ? 27.094 3.728 -16.831 1.00 46.50 167 ARG A N 1
ATOM 1242 C CA . ARG A 1 167 ? 27.634 4.985 -17.355 1.00 46.50 167 ARG A CA 1
ATOM 1243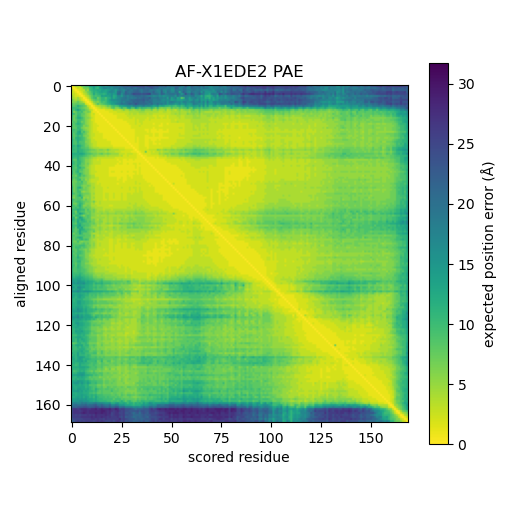 C C . ARG A 1 167 ? 26.460 5.757 -17.945 1.00 46.50 167 ARG A C 1
ATOM 1245 O O . ARG A 1 167 ? 26.019 5.428 -19.036 1.00 46.50 167 ARG A O 1
ATOM 1252 N N . TRP A 1 168 ? 25.975 6.755 -17.217 1.00 50.41 168 TRP A N 1
ATOM 1253 C CA . TRP A 1 168 ? 25.130 7.797 -17.790 1.00 50.41 168 TRP A CA 1
ATOM 1254 C C . TRP A 1 168 ? 25.973 8.534 -18.839 1.00 50.41 168 TRP A C 1
ATOM 1256 O O . TRP A 1 168 ? 26.968 9.169 -18.480 1.00 50.41 168 TRP A O 1
ATOM 1266 N N . SER A 1 169 ? 25.660 8.329 -20.118 1.00 48.47 169 SER A N 1
ATOM 1267 C CA . SER A 1 169 ? 26.257 9.046 -21.252 1.00 48.47 169 SER A CA 1
ATOM 1268 C C . SER A 1 169 ? 25.460 10.295 -21.575 1.00 48.47 169 SER A C 1
ATOM 1270 O O . SER A 1 169 ? 24.220 10.149 -21.642 1.00 48.47 169 SER A O 1
#

Radius of gyration: 19.35 Å; Cα contacts (8 Å, |Δi|>4): 126; chains: 1; bounding box: 53×25×49 Å

Organism: NCBI:txid412755

Secondary structure (DSSP, 8-state):
-HHHHTPPTT-HHHHHHHHHHHHHHHHHHHHHH--SSHHHHHHHHHHHHHHHHHHHHHHHHHHH----HHHHHHHHHHHHHHHHHHHHHHHHHHHHTSTT--TTSHHHHHHHHHHHHHHHHHHHHHHHHHHHHHHTT-HHHHHHHHHHHHHHHHHHHHHH--GGG----

InterPro domains:
  IPR046740 Protein of unknown function DUF6790 [PF20589] (1-97)

Foldseek 3Di:
DCVQQVHDPPDVVVVVVVVLVVVLLVLVLVLLPDDPCSLVVSLVSLLVVLVVLLVVLVVCCVPPVPPRCCSPVSNVVSVVVSVVSVVVVVVVVVLVPDPPRCCPPPLNCLQCVLVSVLVSQLSVQLVVQQVVCVVVVRNPVSSVVSNVVSVVSNVVSVVPRPNVPPPPD